Protein AF-A0A8H5WKP4-F1 (afdb_monomer_lite)

Sequence (54 aa):
MSKENDDIRDKEFDAVHAYFIGPKGSNLPDFRANINTILDELLAARQAYHPEDQ

Structure (mmCIF, N/CA/C/O backbone):
data_AF-A0A8H5WKP4-F1
#
_entry.id   AF-A0A8H5WKP4-F1
#
loop_
_atom_site.group_PDB
_atom_site.id
_atom_site.type_symbol
_atom_site.label_atom_id
_atom_site.label_alt_id
_atom_site.label_comp_id
_atom_site.label_asym_id
_atom_site.label_entity_id
_atom_site.label_seq_id
_atom_site.pdbx_PDB_ins_code
_atom_site.Cartn_x
_atom_site.Cartn_y
_atom_site.Cartn_z
_atom_site.occupancy
_atom_site.B_iso_or_equiv
_atom_site.auth_seq_id
_atom_site.auth_comp_id
_atom_site.auth_asym_id
_atom_site.auth_atom_id
_atom_site.pdbx_PDB_model_num
ATOM 1 N N . MET A 1 1 ? 25.108 -17.801 -23.439 1.00 59.25 1 MET A N 1
ATOM 2 C CA . MET A 1 1 ? 24.254 -17.922 -22.236 1.00 59.25 1 MET A CA 1
ATOM 3 C C . MET A 1 1 ? 23.004 -18.690 -22.638 1.00 59.25 1 MET A C 1
ATOM 5 O O . MET A 1 1 ? 22.564 -18.494 -23.766 1.00 59.25 1 MET A O 1
ATOM 9 N N . SER A 1 2 ? 22.521 -19.633 -21.820 1.00 72.56 2 SER A 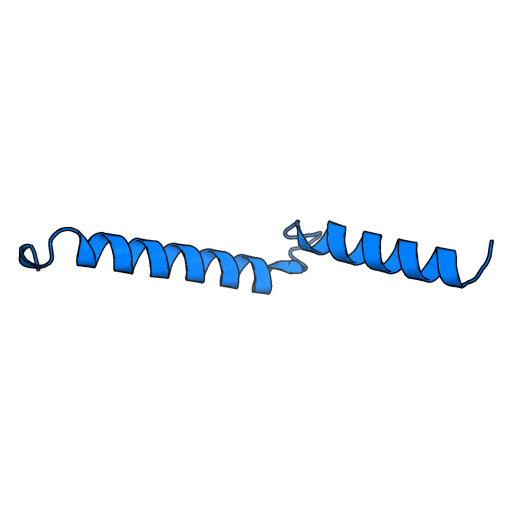N 1
ATOM 10 C CA . SER A 1 2 ? 21.315 -20.412 -22.144 1.00 72.56 2 SER A CA 1
ATOM 11 C C . SER A 1 2 ? 20.058 -19.570 -21.898 1.00 72.56 2 SER A C 1
ATOM 13 O O . SER A 1 2 ? 20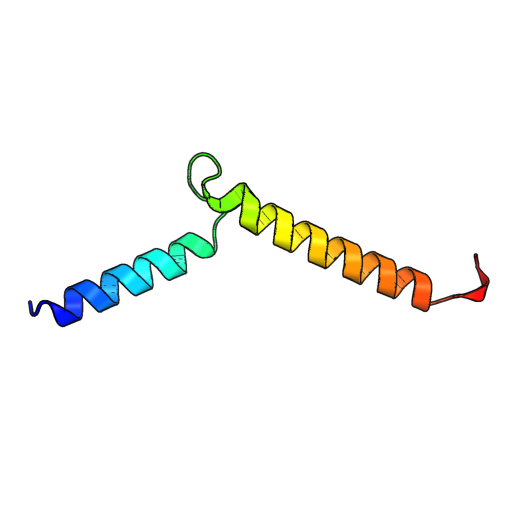.054 -18.722 -21.012 1.00 72.56 2 SER A O 1
ATOM 15 N N . LYS A 1 3 ? 18.990 -19.829 -22.662 1.00 71.81 3 LYS A N 1
ATOM 16 C CA . LYS A 1 3 ? 17.690 -19.137 -22.549 1.00 71.81 3 LYS A CA 1
ATOM 17 C C . LYS A 1 3 ? 17.065 -19.215 -21.147 1.00 71.81 3 LYS A C 1
ATOM 19 O O . LYS A 1 3 ? 16.277 -18.360 -20.778 1.00 71.81 3 LYS A O 1
ATOM 24 N N . GLU A 1 4 ? 17.426 -20.234 -20.376 1.00 75.00 4 GLU A N 1
ATOM 25 C CA . GLU A 1 4 ? 16.972 -20.443 -18.998 1.00 75.00 4 GLU A CA 1
ATOM 26 C C . GLU A 1 4 ? 17.525 -19.383 -18.035 1.00 75.00 4 GLU A C 1
ATOM 28 O O . GLU A 1 4 ? 16.800 -18.869 -17.190 1.00 75.00 4 GLU A O 1
ATOM 33 N N 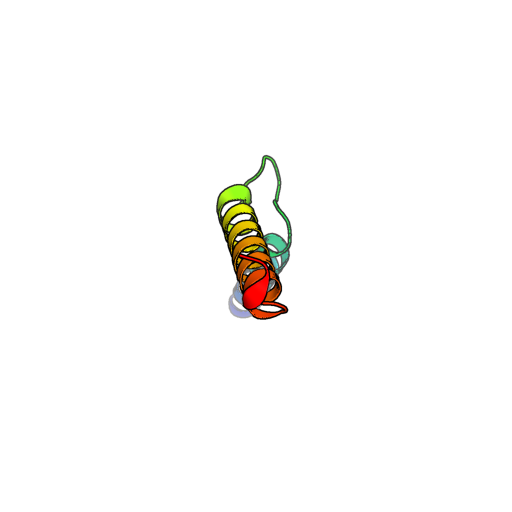. ASN A 1 5 ? 18.785 -18.975 -18.218 1.00 75.00 5 ASN A N 1
ATOM 34 C CA . ASN A 1 5 ? 19.386 -17.911 -17.411 1.00 75.00 5 ASN A CA 1
ATOM 35 C C . ASN A 1 5 ? 18.825 -16.524 -17.755 1.00 75.00 5 ASN A C 1
ATOM 37 O O . ASN A 1 5 ? 18.982 -15.591 -16.971 1.00 75.00 5 ASN A O 1
ATOM 41 N N . ASP A 1 6 ? 18.216 -16.357 -18.928 1.00 79.69 6 ASP A N 1
ATOM 42 C CA . ASP A 1 6 ? 17.552 -15.111 -19.315 1.00 79.69 6 ASP A CA 1
ATOM 43 C C . ASP A 1 6 ? 16.191 -15.008 -18.599 1.00 79.69 6 ASP A C 1
ATOM 45 O O . ASP A 1 6 ? 15.938 -14.016 -17.927 1.00 79.69 6 ASP A O 1
ATOM 49 N N . ASP A 1 7 ? 15.398 -16.086 -18.599 1.00 82.31 7 ASP A N 1
ATOM 50 C CA . ASP A 1 7 ? 14.084 -16.161 -17.931 1.00 82.31 7 ASP A CA 1
ATOM 51 C C . ASP A 1 7 ? 14.159 -15.980 -16.400 1.00 82.31 7 ASP A C 1
ATOM 53 O O . ASP A 1 7 ? 13.292 -15.360 -15.785 1.00 82.31 7 ASP A O 1
ATOM 57 N N . ILE A 1 8 ? 15.221 -16.479 -15.756 1.00 82.44 8 ILE A N 1
ATOM 58 C CA . ILE A 1 8 ? 15.445 -16.245 -14.317 1.00 82.44 8 ILE A CA 1
ATOM 59 C C . ILE A 1 8 ? 15.672 -14.754 -14.037 1.00 82.44 8 ILE A C 1
ATOM 61 O O . ILE A 1 8 ? 15.087 -14.207 -13.104 1.00 82.44 8 ILE A O 1
ATOM 65 N N . ARG A 1 9 ? 16.489 -14.087 -14.859 1.00 81.00 9 ARG A N 1
ATOM 66 C CA . ARG A 1 9 ? 16.820 -12.669 -14.670 1.00 81.00 9 ARG A CA 1
ATOM 67 C C . ARG A 1 9 ? 15.618 -11.765 -14.905 1.00 81.00 9 ARG A C 1
ATOM 69 O O . ARG A 1 9 ? 15.462 -10.790 -14.178 1.00 81.00 9 ARG A O 1
ATOM 76 N N . ASP A 1 10 ? 14.762 -12.110 -15.860 1.00 83.12 10 ASP A N 1
ATOM 77 C CA . ASP A 1 10 ? 13.527 -11.369 -16.119 1.00 83.12 10 ASP A CA 1
ATOM 78 C C . ASP A 1 10 ? 12.551 -11.487 -14.935 1.00 83.12 10 ASP A C 1
ATOM 80 O O . ASP A 1 10 ? 12.015 -10.485 -14.467 1.00 83.12 10 ASP A O 1
ATOM 84 N N . LYS A 1 11 ? 12.405 -12.681 -14.345 1.00 84.69 11 LYS A N 1
ATOM 85 C CA . LYS A 1 11 ? 11.576 -12.871 -13.138 1.00 84.69 11 LYS A CA 1
ATOM 86 C C . LYS A 1 11 ? 12.112 -12.122 -11.923 1.00 84.69 11 LYS A C 1
ATOM 88 O O . LYS A 1 11 ? 11.334 -11.544 -11.165 1.00 84.69 11 LYS A O 1
ATOM 93 N N . GLU A 1 12 ? 13.426 -12.140 -11.713 1.00 86.31 12 GLU A N 1
ATOM 94 C CA . GLU A 1 12 ? 14.060 -11.374 -10.634 1.00 86.31 12 GLU A CA 1
ATOM 95 C C . GLU A 1 12 ? 13.878 -9.868 -10.844 1.00 86.31 12 GLU A C 1
ATOM 97 O O . GLU A 1 12 ? 13.581 -9.140 -9.893 1.00 86.31 12 GLU A O 1
ATOM 102 N N . PHE A 1 13 ? 14.006 -9.402 -12.088 1.00 84.50 13 PHE A N 1
ATOM 103 C CA . PHE A 1 13 ? 13.763 -8.014 -12.454 1.00 84.50 13 PHE A CA 1
ATOM 104 C C . PHE A 1 13 ? 12.323 -7.605 -12.128 1.00 84.50 13 PHE A C 1
ATOM 106 O O . PHE A 1 13 ? 12.128 -6.621 -11.410 1.00 84.50 13 PHE A O 1
ATOM 113 N N . ASP A 1 14 ? 11.330 -8.376 -12.569 1.00 84.06 14 ASP A N 1
ATOM 114 C CA . ASP A 1 14 ? 9.914 -8.102 -12.309 1.00 84.06 14 ASP A CA 1
ATOM 115 C C . ASP A 1 14 ? 9.602 -8.081 -10.804 1.00 84.06 14 ASP A C 1
ATOM 117 O O . ASP A 1 14 ? 8.948 -7.157 -10.310 1.00 84.06 14 ASP A O 1
ATOM 121 N N . ALA A 1 15 ? 10.136 -9.047 -10.049 1.00 87.75 15 ALA A N 1
ATOM 122 C CA . ALA A 1 15 ? 9.946 -9.128 -8.603 1.00 87.75 15 ALA A CA 1
ATOM 123 C C . ALA A 1 15 ? 10.514 -7.904 -7.867 1.00 87.75 15 ALA A C 1
ATOM 125 O O . ALA A 1 15 ? 9.862 -7.354 -6.981 1.00 87.75 15 ALA A O 1
ATOM 126 N N . VAL A 1 16 ? 11.711 -7.444 -8.243 1.00 89.94 16 VAL A N 1
ATOM 127 C CA . VAL A 1 16 ? 12.320 -6.253 -7.632 1.00 89.94 16 VAL A CA 1
ATOM 128 C C . VAL A 1 16 ? 11.511 -4.995 -7.948 1.00 89.94 16 VAL A C 1
ATOM 130 O O . VAL A 1 16 ? 11.337 -4.144 -7.074 1.00 89.94 16 VAL A O 1
ATOM 133 N N . HIS A 1 17 ? 10.985 -4.866 -9.168 1.00 89.75 17 HIS A N 1
ATOM 134 C CA . HIS A 1 17 ? 10.215 -3.685 -9.565 1.00 89.75 17 HIS A CA 1
ATOM 135 C C . HIS A 1 17 ? 8.881 -3.573 -8.822 1.00 89.75 17 HIS A C 1
ATOM 137 O O . HIS A 1 17 ? 8.428 -2.453 -8.577 1.00 89.75 17 HIS A O 1
ATOM 143 N N . ALA A 1 18 ? 8.294 -4.693 -8.395 1.00 89.69 18 ALA A N 1
ATOM 144 C CA . ALA A 1 18 ? 7.069 -4.711 -7.596 1.00 89.69 18 ALA A CA 1
ATOM 145 C C . ALA A 1 18 ? 7.225 -4.068 -6.200 1.00 89.69 18 ALA A C 1
ATOM 147 O O . ALA A 1 18 ? 6.238 -3.621 -5.619 1.00 89.69 18 ALA A O 1
ATOM 148 N N . TYR A 1 19 ? 8.446 -3.962 -5.661 1.00 92.19 19 TYR A N 1
ATOM 149 C CA . TYR A 1 19 ? 8.687 -3.345 -4.346 1.00 92.19 19 TYR A CA 1
ATOM 150 C C . TYR A 1 19 ? 8.623 -1.815 -4.341 1.00 92.19 19 TYR A C 1
ATOM 152 O O . TYR A 1 19 ? 8.580 -1.198 -3.276 1.00 92.19 19 TYR A O 1
ATOM 160 N N . PHE A 1 20 ? 8.619 -1.183 -5.512 1.00 94.88 20 PHE A N 1
ATOM 161 C CA . PHE A 1 20 ? 8.573 0.268 -5.643 1.00 94.88 20 PHE A CA 1
ATOM 162 C C . PHE A 1 20 ? 7.221 0.705 -6.206 1.00 94.88 20 PHE A C 1
ATOM 164 O O . PHE A 1 20 ? 6.570 -0.040 -6.925 1.00 94.88 20 PHE A O 1
ATOM 171 N N . ILE A 1 21 ? 6.817 1.957 -5.971 1.00 94.62 21 ILE A N 1
ATOM 172 C CA . ILE A 1 21 ? 5.669 2.558 -6.685 1.00 94.62 21 ILE A CA 1
ATOM 173 C C . ILE A 1 21 ? 5.942 2.617 -8.204 1.00 94.62 21 ILE A C 1
ATOM 175 O O . ILE A 1 21 ? 5.022 2.597 -9.019 1.00 94.62 21 ILE A O 1
ATOM 179 N N . GLY A 1 22 ? 7.223 2.673 -8.572 1.00 93.56 22 GLY A N 1
ATOM 180 C CA . GLY A 1 22 ? 7.698 2.631 -9.946 1.00 93.56 22 GLY A CA 1
ATOM 181 C C . GLY A 1 22 ? 7.598 3.973 -10.685 1.00 93.56 22 GLY A C 1
ATOM 182 O O . GLY A 1 22 ? 6.952 4.925 -10.224 1.00 93.56 22 GLY A O 1
ATOM 183 N N . PRO A 1 23 ? 8.274 4.098 -11.841 1.00 94.00 23 PRO A N 1
ATOM 184 C CA . PRO A 1 23 ? 8.261 5.315 -12.642 1.00 94.00 23 PRO A CA 1
ATOM 185 C C . PRO A 1 23 ? 6.838 5.706 -13.039 1.00 94.00 23 PRO A C 1
ATOM 187 O O . PRO A 1 23 ? 6.056 4.873 -13.489 1.00 94.00 23 PRO A O 1
ATOM 190 N N . LYS A 1 24 ? 6.504 6.994 -12.895 1.00 94.06 24 LYS A N 1
ATOM 191 C CA . LYS A 1 24 ? 5.172 7.543 -13.220 1.00 94.06 24 LYS A CA 1
ATOM 192 C C . LYS A 1 24 ? 4.008 6.844 -12.496 1.00 94.06 24 LYS A C 1
ATOM 194 O O . LYS A 1 24 ? 2.870 6.963 -12.938 1.00 94.06 24 LYS A O 1
ATOM 199 N N . GLY A 1 25 ? 4.277 6.153 -11.386 1.00 91.75 25 GLY A N 1
ATOM 200 C CA . GLY A 1 25 ? 3.237 5.490 -10.611 1.00 91.75 25 GLY A CA 1
ATOM 201 C C . GLY A 1 25 ? 2.730 4.185 -11.214 1.00 91.75 25 GLY A C 1
ATOM 202 O O . GLY A 1 25 ? 1.551 3.877 -11.055 1.00 91.75 25 GLY A O 1
ATOM 203 N N . SER A 1 26 ? 3.588 3.427 -11.902 1.00 94.06 26 SER A N 1
ATOM 204 C CA . SER A 1 26 ? 3.219 2.150 -12.531 1.00 94.06 26 SER A CA 1
ATOM 205 C C . SER A 1 26 ? 2.550 1.159 -11.571 1.00 94.06 26 SER A C 1
ATOM 207 O O . SER A 1 26 ? 1.657 0.433 -11.990 1.00 94.06 26 SER A O 1
ATOM 209 N N . ASN A 1 27 ? 2.915 1.193 -10.286 1.00 95.56 27 ASN A N 1
ATOM 210 C CA . ASN A 1 27 ? 2.407 0.289 -9.251 1.00 95.56 27 ASN A CA 1
ATOM 211 C C . ASN A 1 27 ? 1.493 1.018 -8.242 1.00 95.56 27 ASN A C 1
ATOM 213 O O . ASN A 1 27 ? 1.292 0.555 -7.120 1.00 95.56 27 ASN A O 1
ATOM 217 N N . LEU A 1 28 ? 0.937 2.185 -8.604 1.00 95.75 28 LEU A N 1
ATOM 218 C CA . LEU A 1 28 ? 0.006 2.931 -7.742 1.00 95.75 28 LEU A CA 1
ATOM 219 C C . LEU A 1 28 ? -1.226 2.124 -7.297 1.00 95.75 28 LEU A C 1
ATOM 221 O O . LEU A 1 28 ? -1.622 2.292 -6.142 1.00 95.75 28 LEU A O 1
ATOM 225 N N . PRO A 1 29 ? -1.855 1.284 -8.145 1.00 96.31 29 PRO A N 1
ATOM 226 C CA . PRO A 1 29 ? -2.987 0.467 -7.714 1.00 96.31 29 PRO A CA 1
ATOM 227 C C . PRO A 1 29 ? -2.630 -0.482 -6.565 1.00 96.31 29 PRO A C 1
ATOM 229 O O . PRO A 1 29 ? -3.336 -0.492 -5.557 1.00 96.31 29 PRO A O 1
ATOM 232 N N . ASP A 1 30 ? -1.507 -1.195 -6.676 1.00 95.50 30 ASP A N 1
ATOM 233 C CA . ASP A 1 30 ? -1.040 -2.135 -5.649 1.00 95.50 30 ASP A CA 1
ATOM 234 C C . ASP A 1 30 ? -0.619 -1.396 -4.378 1.00 95.50 30 ASP A C 1
ATOM 236 O O . ASP A 1 30 ? -1.000 -1.771 -3.270 1.00 95.50 30 ASP A O 1
ATOM 240 N N . PHE A 1 31 ? 0.089 -0.272 -4.528 1.00 95.94 31 PHE A N 1
ATOM 241 C CA . PHE A 1 31 ? 0.437 0.588 -3.401 1.00 95.94 31 PHE A CA 1
ATOM 242 C C . PHE A 1 31 ? -0.811 1.071 -2.650 1.00 95.94 31 PHE A C 1
ATOM 244 O O . PHE A 1 31 ? -0.875 0.982 -1.425 1.00 95.94 31 PHE A O 1
ATOM 251 N N . ARG A 1 32 ? -1.836 1.541 -3.372 1.00 97.31 32 ARG A N 1
ATOM 252 C CA . ARG A 1 32 ? -3.100 1.986 -2.774 1.00 97.31 32 ARG A CA 1
ATOM 253 C C . ARG A 1 32 ? -3.817 0.842 -2.060 1.00 97.31 32 ARG A C 1
ATOM 255 O O . ARG A 1 32 ? -4.341 1.065 -0.972 1.00 97.31 32 ARG A O 1
ATOM 262 N N . ALA A 1 33 ? -3.845 -0.350 -2.654 1.00 98.06 33 ALA A N 1
ATOM 263 C CA . ALA A 1 33 ? -4.444 -1.524 -2.031 1.00 98.06 33 ALA A CA 1
ATOM 264 C C . ALA A 1 33 ? -3.747 -1.859 -0.705 1.00 98.06 33 ALA A C 1
ATOM 266 O O . ALA A 1 33 ? -4.420 -1.988 0.313 1.00 98.06 33 ALA A O 1
ATOM 267 N N . ASN A 1 34 ? -2.411 -1.874 -0.688 1.00 97.62 34 ASN A N 1
ATOM 268 C CA . ASN A 1 34 ? -1.631 -2.128 0.525 1.00 97.62 34 ASN A CA 1
ATOM 2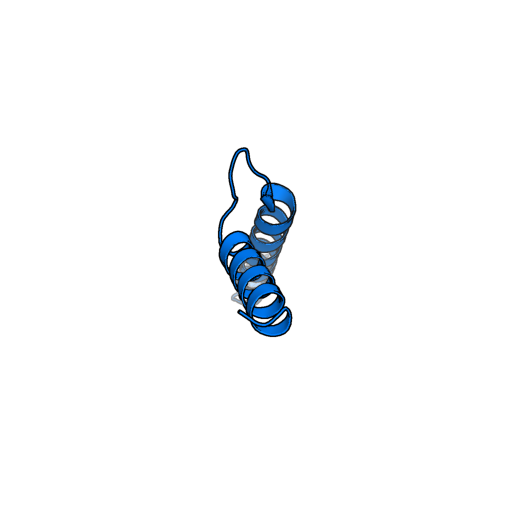69 C C . ASN A 1 34 ? -1.905 -1.088 1.622 1.00 97.62 34 ASN A C 1
ATOM 271 O O . ASN A 1 34 ? -2.083 -1.451 2.783 1.00 97.62 34 ASN A O 1
ATOM 275 N N . ILE A 1 35 ? -1.974 0.201 1.267 1.00 98.19 35 ILE A N 1
ATOM 276 C CA . ILE A 1 35 ? -2.295 1.264 2.230 1.00 98.19 35 ILE A CA 1
ATOM 277 C C . ILE A 1 35 ? -3.710 1.100 2.793 1.00 98.19 35 ILE A C 1
ATOM 279 O O . ILE A 1 35 ? -3.887 1.243 4.000 1.00 98.19 35 ILE A O 1
ATOM 283 N N . ASN A 1 36 ? -4.701 0.776 1.959 1.00 98.44 36 ASN A N 1
ATOM 284 C CA . ASN A 1 36 ? -6.063 0.538 2.437 1.00 98.44 36 ASN A CA 1
ATOM 285 C C . ASN A 1 36 ? -6.105 -0.627 3.434 1.00 98.44 36 ASN A C 1
ATOM 287 O O . ASN A 1 36 ? -6.652 -0.455 4.516 1.00 98.44 36 ASN A O 1
ATOM 291 N N . THR A 1 37 ? -5.445 -1.749 3.128 1.00 98.56 37 THR A N 1
ATOM 292 C CA . THR A 1 37 ? -5.356 -2.898 4.043 1.00 98.56 37 THR A CA 1
ATOM 293 C C . THR A 1 37 ? -4.775 -2.498 5.399 1.00 98.56 37 THR A C 1
ATOM 295 O O . THR A 1 37 ? -5.350 -2.815 6.436 1.00 98.56 37 THR A O 1
ATOM 298 N N . ILE A 1 38 ? -3.672 -1.742 5.409 1.00 98.44 38 ILE A N 1
ATOM 299 C CA . ILE A 1 38 ? -3.044 -1.273 6.654 1.00 98.44 38 ILE A CA 1
ATOM 300 C C . ILE A 1 38 ? -4.004 -0.387 7.456 1.00 98.44 38 ILE A C 1
ATOM 302 O O . ILE A 1 38 ? -4.098 -0.514 8.676 1.00 98.44 38 ILE A O 1
ATOM 306 N N . LEU A 1 39 ? -4.704 0.535 6.792 1.00 98.62 39 LEU A N 1
ATOM 307 C CA . LEU A 1 39 ? -5.640 1.439 7.459 1.00 98.62 39 LEU A CA 1
ATOM 308 C C . LEU A 1 39 ? -6.850 0.692 8.031 1.00 98.62 39 LEU A C 1
ATOM 310 O O . LEU A 1 39 ? -7.264 1.001 9.149 1.00 98.62 39 LEU A O 1
ATOM 314 N N . ASP A 1 40 ? -7.370 -0.297 7.306 1.00 98.38 40 ASP A N 1
ATOM 315 C CA . ASP A 1 40 ? -8.486 -1.134 7.750 1.00 98.38 40 ASP A CA 1
ATOM 316 C C . ASP A 1 40 ? -8.096 -1.961 8.985 1.00 98.38 40 ASP A C 1
ATOM 318 O O . ASP A 1 40 ? -8.827 -1.984 9.980 1.00 98.38 40 ASP A O 1
ATOM 322 N N . GLU A 1 41 ? -6.908 -2.572 8.979 1.00 98.44 41 GLU A N 1
ATOM 323 C CA . GLU A 1 41 ? -6.386 -3.324 10.126 1.00 98.44 41 GLU A CA 1
ATOM 324 C C . GLU A 1 41 ? -6.149 -2.423 11.347 1.00 98.44 41 GLU A C 1
ATOM 326 O O . GLU A 1 41 ? -6.505 -2.782 12.474 1.00 98.44 41 GLU A O 1
ATOM 331 N N . LEU A 1 42 ? -5.601 -1.221 11.140 1.00 98.25 42 LEU A N 1
ATOM 332 C CA . LEU A 1 42 ? -5.406 -0.242 12.212 1.00 98.25 42 LEU A CA 1
ATOM 333 C C . LEU A 1 42 ? -6.734 0.234 12.808 1.00 98.25 42 LEU A C 1
ATOM 335 O O . LEU A 1 42 ? -6.828 0.416 14.026 1.00 98.25 42 LEU A O 1
ATOM 339 N N . LEU A 1 43 ? -7.753 0.450 11.974 1.00 96.31 43 LEU A N 1
ATOM 340 C CA . LEU A 1 43 ? -9.084 0.838 12.431 1.00 96.31 43 LEU A CA 1
ATOM 341 C C . LEU A 1 43 ? -9.710 -0.270 13.281 1.00 96.31 43 LEU A C 1
ATOM 343 O O . LEU A 1 43 ? -10.163 0.004 14.394 1.00 96.31 43 LEU A O 1
ATOM 347 N N . ALA A 1 44 ? -9.673 -1.511 12.790 1.00 96.12 44 ALA A N 1
ATOM 348 C CA . ALA A 1 44 ? -10.197 -2.667 13.506 1.00 96.12 44 ALA A CA 1
ATOM 349 C C . ALA A 1 44 ? -9.502 -2.853 14.864 1.00 96.12 44 ALA A C 1
ATOM 351 O O . ALA A 1 44 ? -10.168 -3.021 15.886 1.00 96.12 44 ALA A O 1
ATOM 352 N N . ALA A 1 45 ? -8.170 -2.742 14.904 1.00 96.38 45 ALA A N 1
ATOM 353 C CA . ALA A 1 45 ? -7.402 -2.853 16.141 1.00 96.38 45 ALA A CA 1
ATOM 354 C C . ALA A 1 45 ? -7.782 -1.770 17.165 1.00 96.38 45 ALA A C 1
ATOM 356 O O . ALA A 1 45 ? -7.926 -2.065 18.351 1.00 96.38 45 ALA A O 1
ATOM 357 N N . ARG A 1 46 ? -7.983 -0.521 16.722 1.00 95.31 46 ARG A N 1
ATOM 358 C CA . ARG A 1 46 ? -8.394 0.582 17.606 1.00 95.31 46 ARG A CA 1
ATOM 359 C C . ARG A 1 46 ? -9.798 0.393 18.165 1.00 95.31 46 ARG A C 1
ATOM 361 O O . ARG A 1 46 ? -9.997 0.610 19.354 1.00 95.31 46 ARG A O 1
ATOM 368 N N . GLN A 1 47 ? -10.750 -0.018 17.332 1.00 93.50 47 GLN A N 1
ATOM 369 C CA . GLN A 1 47 ? -12.127 -0.277 17.765 1.00 93.50 47 GLN A CA 1
ATOM 370 C C . GLN A 1 47 ? -12.206 -1.452 18.746 1.00 93.50 47 GLN A C 1
ATOM 372 O O . GLN A 1 47 ? -12.994 -1.421 19.685 1.00 93.50 47 GLN A O 1
ATOM 377 N N . ALA A 1 48 ? -11.360 -2.468 18.563 1.00 93.44 48 ALA A N 1
ATOM 378 C CA . ALA A 1 48 ? -11.298 -3.621 19.455 1.00 93.44 48 ALA A CA 1
ATOM 379 C C . ALA A 1 48 ? -10.599 -3.335 20.797 1.00 93.44 48 ALA A C 1
ATOM 381 O O . ALA A 1 48 ? -10.783 -4.097 21.744 1.00 93.44 48 ALA A O 1
ATOM 382 N N . TYR A 1 49 ? -9.787 -2.276 20.890 1.00 92.75 49 TYR A N 1
ATOM 383 C CA . TYR A 1 49 ? -8.968 -1.997 22.073 1.00 92.75 49 TYR A CA 1
ATOM 384 C C . TYR A 1 49 ? -9.806 -1.586 23.296 1.00 92.75 49 TYR A C 1
ATOM 386 O O . TYR A 1 49 ? -9.592 -2.114 24.386 1.00 92.75 49 TYR A O 1
ATOM 394 N N . HIS A 1 50 ? -10.795 -0.706 23.104 1.00 91.19 50 HIS A N 1
ATOM 395 C CA . HIS A 1 50 ? -11.775 -0.321 24.127 1.00 91.19 50 HIS A CA 1
ATOM 396 C C . HIS A 1 50 ? -13.175 -0.197 23.507 1.00 91.19 50 HIS A C 1
ATOM 398 O O . HIS A 1 50 ? -13.601 0.901 23.156 1.00 91.19 50 HIS A O 1
ATOM 404 N N . PRO A 1 51 ? -13.906 -1.319 23.361 1.00 84.62 51 PRO A N 1
AT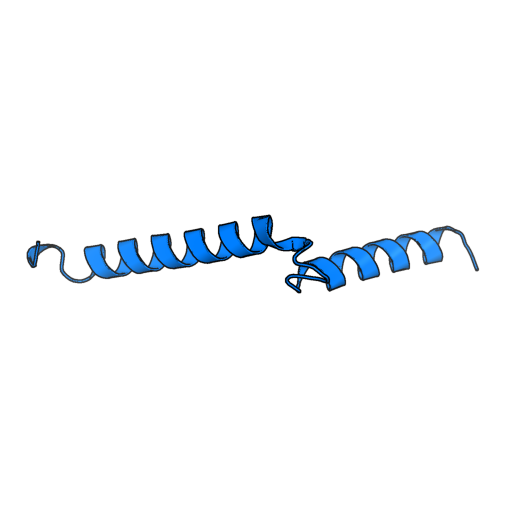OM 405 C CA . PRO A 1 51 ? -15.219 -1.326 22.708 1.00 84.62 51 PRO A CA 1
ATOM 406 C C . PRO A 1 51 ? -16.286 -0.481 23.422 1.00 84.62 51 PRO A C 1
ATOM 408 O O . PRO A 1 51 ? -17.273 -0.094 22.810 1.00 84.62 51 PRO A O 1
ATOM 411 N N . GLU A 1 52 ? -16.084 -0.206 24.711 1.00 91.19 52 GLU A N 1
ATOM 412 C CA . GLU A 1 52 ? -17.000 0.540 25.583 1.00 91.19 52 GLU A CA 1
ATOM 413 C C . GLU A 1 52 ? -16.962 2.068 25.341 1.00 91.19 52 GLU A C 1
ATOM 415 O O . GLU A 1 52 ? -17.829 2.780 25.839 1.00 91.19 52 GLU A O 1
ATOM 420 N N . ASP A 1 53 ? -15.970 2.582 24.598 1.00 82.06 53 ASP A N 1
ATOM 421 C CA . ASP A 1 53 ? -15.792 4.020 24.312 1.00 82.06 53 ASP A CA 1
ATOM 422 C C . ASP A 1 53 ? -16.638 4.520 23.108 1.00 82.06 53 ASP A C 1
ATOM 424 O O . ASP A 1 53 ? -16.475 5.669 22.682 1.00 82.06 53 ASP A O 1
ATOM 428 N N . GLN A 1 54 ? -17.497 3.667 22.521 1.00 63.25 54 GLN A N 1
ATOM 429 C CA . GLN A 1 54 ? -18.329 3.969 21.335 1.00 63.25 54 GLN A CA 1
ATOM 430 C C . GLN A 1 54 ? -19.615 4.751 21.626 1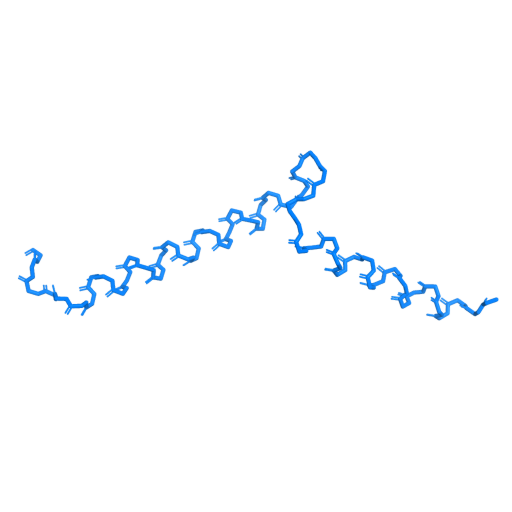.00 63.25 54 GLN A C 1
ATOM 432 O O . GLN A 1 54 ? -20.325 4.430 22.604 1.00 63.25 54 GLN A O 1
#

Secondary structure (DSSP, 8-state):
--HHHHHHHHHHHHHHHTTS--GGGTTHHHHHHHHHHHHHHHHHHHHHH-GGG-

Foldseek 3Di:
DDPVVVVVVVVVVVVVQCVDCHPPRPNVVVVVVVVVVVVVVVVVCVCVPCVPVD

Radius of gyration: 19.28 Å; chains: 1; bounding box: 43×28×48 Å

pLDDT: mean 89.69, std 9.13, range [59.25, 98.62]

Organism: Fusarium circinatum (NCBI:txid48490)